Protein AF-A0A914ERX1-F1 (afdb_monomer)

Radius of gyration: 14.88 Å; Cα contacts (8 Å, |Δi|>4): 56; chains: 1; bounding box: 30×28×40 Å

Solvent-accessible surface area (backbone atoms only — not comparable to full-atom values): 5760 Å² total; per-residue (Å²): 116,72,66,44,53,76,71,46,67,66,74,53,52,76,68,54,50,49,52,51,52,51,50,51,51,49,51,51,43,57,58,29,59,94,42,75,27,69,86,31,89,56,88,49,72,65,50,55,54,50,44,61,60,49,44,61,55,67,69,47,97,65,93,46,70,69,38,51,50,42,63,73,78,32,56,67,52,51,54,36,47,53,51,53,39,53,73,77,38,66,84,60,78,78,80,131

Organism: NCBI:txid290746

InterPro domains:
  IPR033468 Metaxin, glutathione S-transferase domain [PF17171] (22-84)
  IPR036282 Glutathione S-transferase, C-terminal domain superfamily [SSF47616] (13-86)
  IPR050931 Mitochondrial Protein Transport Metaxin [PTHR12289] (4-91)

Structure (mmCIF, N/CA/C/O backbone):
data_AF-A0A914ERX1-F1
#
_entry.id   AF-A0A914ERX1-F1
#
loop_
_atom_site.group_PDB
_atom_site.id
_atom_site.type_symbol
_atom_site.label_atom_id
_atom_site.label_alt_id
_atom_site.label_comp_id
_atom_site.label_asym_id
_atom_site.label_entity_id
_atom_site.label_seq_id
_atom_site.pdbx_PDB_ins_code
_atom_site.Cartn_x
_atom_site.Cartn_y
_atom_site.Cartn_z
_atom_site.occupancy
_atom_site.B_iso_or_equiv
_atom_site.auth_seq_id
_atom_site.auth_comp_id
_atom_site.auth_asym_id
_atom_site.auth_atom_id
_atom_site.pdbx_PDB_model_num
ATOM 1 N N . MET A 1 1 ? 4.327 -8.888 -25.783 1.00 51.53 1 MET A N 1
ATOM 2 C CA . MET A 1 1 ? 5.510 -8.007 -25.914 1.00 51.53 1 MET A CA 1
ATOM 3 C C . MET A 1 1 ? 5.215 -6.686 -26.630 1.00 51.53 1 MET A C 1
ATOM 5 O O . MET A 1 1 ? 5.650 -5.665 -26.125 1.00 51.53 1 MET A O 1
ATOM 9 N N . ALA A 1 2 ? 4.434 -6.647 -27.720 1.00 58.19 2 ALA A N 1
ATOM 10 C CA . ALA A 1 2 ? 4.134 -5.392 -28.439 1.00 58.19 2 ALA A CA 1
ATOM 11 C C . ALA A 1 2 ? 3.371 -4.324 -27.616 1.00 58.19 2 ALA A C 1
ATOM 13 O O . ALA A 1 2 ? 3.614 -3.134 -27.780 1.00 58.19 2 ALA A O 1
ATOM 14 N N . ARG A 1 3 ? 2.496 -4.744 -26.692 1.00 58.50 3 ARG A N 1
ATOM 15 C CA . ARG A 1 3 ? 1.631 -3.847 -25.902 1.00 58.50 3 ARG A CA 1
ATOM 16 C C . ARG A 1 3 ? 2.402 -2.984 -24.884 1.00 58.50 3 ARG A C 1
ATOM 18 O O . ARG A 1 3 ? 2.215 -1.777 -24.824 1.00 58.50 3 ARG A O 1
ATOM 25 N N . PHE A 1 4 ? 3.374 -3.582 -24.194 1.00 55.44 4 PHE A N 1
ATOM 26 C CA . PHE A 1 4 ? 4.252 -2.874 -23.251 1.00 55.44 4 PHE A CA 1
ATOM 27 C C . PHE A 1 4 ? 5.216 -1.887 -23.935 1.00 55.44 4 PHE A C 1
ATOM 29 O O . PHE A 1 4 ? 5.660 -0.921 -23.321 1.00 55.44 4 PHE A O 1
ATOM 36 N N . TRP A 1 5 ? 5.542 -2.112 -25.213 1.00 58.25 5 TRP A N 1
ATOM 37 C CA . TRP A 1 5 ? 6.354 -1.191 -26.019 1.00 58.25 5 TRP A CA 1
ATOM 38 C C . TRP A 1 5 ? 5.566 0.039 -26.480 1.00 58.25 5 TRP A C 1
ATOM 40 O O . TRP A 1 5 ? 6.115 1.145 -26.486 1.00 58.25 5 TRP A O 1
ATOM 50 N N . SER A 1 6 ? 4.287 -0.133 -26.838 1.00 65.12 6 SER A N 1
ATOM 51 C CA . SER A 1 6 ? 3.397 0.987 -27.173 1.00 65.12 6 SER A CA 1
ATOM 52 C C . SER A 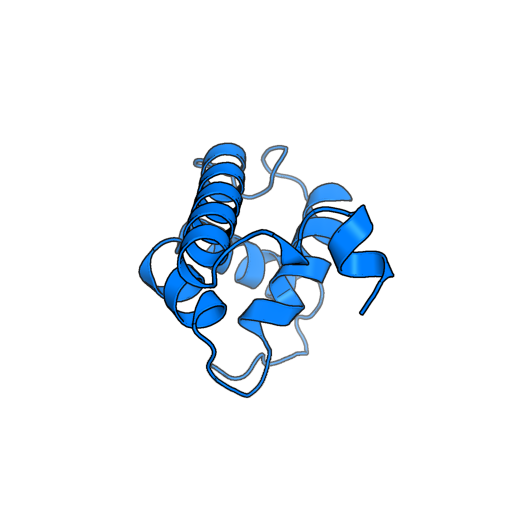1 6 ? 3.043 1.838 -25.954 1.00 65.12 6 SER A C 1
ATOM 54 O O . SER A 1 6 ? 2.938 3.051 -26.080 1.00 65.12 6 SER A O 1
ATOM 56 N N . GLU A 1 7 ? 2.921 1.217 -24.779 1.00 64.06 7 GLU A N 1
ATOM 57 C CA . GLU A 1 7 ? 2.624 1.894 -23.506 1.00 64.06 7 GLU A CA 1
ATOM 58 C C . GLU A 1 7 ? 3.865 2.550 -22.868 1.00 64.06 7 GLU A C 1
ATOM 60 O O . GLU A 1 7 ? 3.753 3.265 -21.879 1.00 64.06 7 GLU A O 1
ATOM 65 N N . GLY A 1 8 ? 5.060 2.345 -23.435 1.00 65.25 8 GLY A N 1
ATOM 66 C CA . GLY A 1 8 ? 6.309 2.954 -22.967 1.00 65.25 8 GLY A CA 1
ATOM 67 C C . GLY A 1 8 ? 6.984 2.219 -21.805 1.00 65.25 8 GLY A C 1
ATOM 68 O O . GLY A 1 8 ? 8.183 2.387 -21.610 1.00 65.25 8 GLY A O 1
ATOM 69 N N . SER A 1 9 ? 6.283 1.325 -21.105 1.00 61.66 9 SER A N 1
ATOM 70 C CA . SER A 1 9 ? 6.813 0.570 -19.960 1.00 61.66 9 SER A CA 1
ATOM 71 C C . SER A 1 9 ? 8.017 -0.313 -20.311 1.00 61.66 9 SER A C 1
ATOM 73 O O . SER A 1 9 ? 8.898 -0.505 -19.483 1.00 61.66 9 SER A O 1
ATOM 75 N N . ALA A 1 10 ? 8.094 -0.820 -21.546 1.00 61.50 10 ALA A N 1
ATOM 76 C CA . ALA A 1 10 ? 9.239 -1.606 -22.017 1.00 61.50 10 ALA A CA 1
ATOM 77 C C . ALA A 1 10 ? 10.451 -0.758 -22.459 1.00 61.50 10 ALA A C 1
ATOM 79 O O . ALA A 1 10 ? 11.464 -1.326 -22.862 1.00 61.50 10 ALA A O 1
ATOM 80 N N . ARG A 1 11 ? 10.354 0.582 -22.425 1.00 71.12 11 ARG A N 1
ATOM 81 C CA . ARG A 1 11 ? 11.458 1.496 -22.774 1.00 71.12 11 ARG A CA 1
ATOM 82 C C . ARG A 1 11 ? 12.368 1.811 -21.589 1.00 71.12 11 ARG A C 1
ATOM 84 O O . ARG A 1 11 ? 13.451 2.339 -21.805 1.00 71.12 11 ARG A O 1
ATOM 91 N N . HIS A 1 12 ? 11.924 1.504 -20.374 1.00 72.25 12 HIS A N 1
ATOM 92 C CA . HIS A 1 12 ? 12.662 1.794 -19.154 1.00 72.25 12 HIS A CA 1
ATOM 93 C C . HIS A 1 12 ? 13.551 0.618 -18.758 1.00 72.25 12 HIS A C 1
ATOM 95 O O . HIS A 1 12 ? 13.134 -0.543 -18.759 1.00 72.25 12 HIS A O 1
ATOM 101 N N . SER A 1 13 ? 14.788 0.935 -18.395 1.00 80.38 13 SER A N 1
ATOM 102 C CA . SER A 1 13 ? 15.693 0.006 -17.735 1.00 80.38 13 SER A CA 1
ATOM 103 C C . SER A 1 13 ? 15.155 -0.390 -16.356 1.00 80.38 13 SER A C 1
ATOM 105 O O . SER A 1 13 ? 14.359 0.315 -15.734 1.00 80.38 13 SER A O 1
ATOM 107 N N . ILE A 1 14 ? 15.635 -1.518 -15.829 1.00 79.00 14 ILE A N 1
ATOM 108 C CA . ILE A 1 14 ? 15.261 -1.987 -14.487 1.00 79.00 14 ILE A CA 1
ATOM 109 C C . ILE A 1 14 ? 15.579 -0.928 -13.414 1.00 79.00 14 ILE A C 1
ATOM 111 O O . ILE A 1 14 ? 14.854 -0.828 -12.432 1.00 79.00 14 ILE A O 1
ATOM 115 N N . GLN A 1 15 ? 16.632 -0.123 -13.589 1.00 81.25 15 GLN A N 1
ATOM 116 C CA . GLN A 1 15 ? 16.965 0.957 -12.654 1.00 81.25 15 GLN A CA 1
ATOM 117 C C . GLN A 1 15 ? 15.959 2.112 -12.712 1.00 81.25 15 GLN A C 1
ATOM 119 O O . GLN A 1 15 ? 15.499 2.552 -11.663 1.00 81.25 15 GLN A O 1
ATOM 124 N N . GLU A 1 16 ? 15.551 2.545 -13.905 1.00 83.25 16 GLU A N 1
ATOM 125 C CA . GLU A 1 16 ? 14.528 3.591 -14.055 1.00 83.25 16 GLU A CA 1
ATOM 126 C C . GLU A 1 16 ? 13.180 3.144 -13.485 1.00 83.25 16 GLU A C 1
ATOM 128 O O . GLU A 1 16 ? 12.514 3.911 -12.796 1.00 83.25 16 GLU A O 1
ATOM 133 N N . LEU A 1 17 ? 12.797 1.878 -13.690 1.00 82.50 17 LEU A N 1
ATOM 134 C CA . LEU A 1 17 ? 11.578 1.327 -13.092 1.00 82.50 17 LEU A CA 1
ATOM 135 C C . LEU A 1 17 ? 11.610 1.376 -11.557 1.00 82.50 17 LEU A C 1
ATOM 137 O O . LEU A 1 17 ? 10.582 1.636 -10.934 1.00 82.50 17 LEU A O 1
ATOM 141 N N . LYS A 1 18 ? 12.781 1.181 -10.935 1.00 82.69 18 LYS A N 1
ATOM 142 C CA . LYS A 1 18 ? 12.938 1.324 -9.477 1.00 82.69 18 LYS A CA 1
ATOM 143 C C . LYS A 1 18 ? 12.784 2.768 -9.024 1.00 82.69 18 LYS A C 1
ATOM 145 O O . LYS A 1 18 ? 12.187 3.010 -7.981 1.00 82.69 18 LYS A O 1
ATOM 150 N N . GLU A 1 19 ? 13.332 3.723 -9.767 1.00 87.00 19 GLU A N 1
ATOM 151 C CA . GLU A 1 19 ? 13.181 5.142 -9.438 1.00 87.00 19 GLU A CA 1
ATOM 152 C C . GLU A 1 19 ? 11.732 5.602 -9.579 1.00 87.00 19 GLU A C 1
ATOM 154 O O . GLU A 1 19 ? 11.234 6.307 -8.703 1.00 87.00 19 GLU A O 1
ATOM 159 N N . ILE A 1 20 ? 11.036 5.145 -10.622 1.00 88.44 20 ILE A N 1
ATOM 160 C CA . ILE A 1 20 ? 9.601 5.385 -10.800 1.00 88.44 20 ILE A CA 1
ATOM 161 C C . ILE A 1 20 ? 8.831 4.816 -9.603 1.00 88.44 20 ILE A C 1
ATOM 163 O O . ILE A 1 20 ? 8.106 5.555 -8.943 1.00 88.44 20 ILE A O 1
ATOM 167 N N . LEU A 1 21 ? 9.081 3.554 -9.240 1.00 87.31 21 LEU A N 1
ATOM 168 C CA . LEU A 1 21 ? 8.447 2.917 -8.084 1.00 87.31 21 LEU A CA 1
ATOM 169 C C . LEU A 1 21 ? 8.701 3.686 -6.777 1.00 87.31 21 LEU A C 1
ATOM 171 O O . LEU A 1 21 ? 7.779 3.919 -5.995 1.00 87.31 21 LEU A O 1
ATOM 175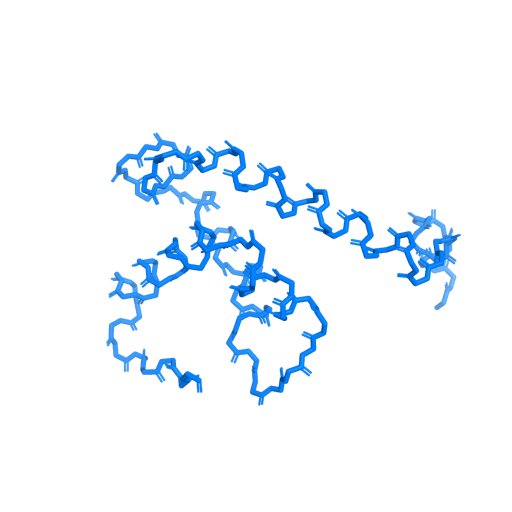 N N . ARG A 1 22 ? 9.950 4.102 -6.527 1.00 89.25 22 ARG A N 1
ATOM 176 C CA . ARG A 1 22 ? 10.296 4.905 -5.344 1.00 89.25 22 ARG A CA 1
ATOM 177 C C . ARG A 1 22 ? 9.582 6.250 -5.347 1.00 89.25 22 ARG A C 1
ATOM 179 O O . ARG A 1 22 ? 9.120 6.688 -4.295 1.00 89.25 22 ARG A O 1
ATOM 186 N N . ASN A 1 23 ? 9.482 6.903 -6.501 1.00 90.88 23 ASN A N 1
ATOM 187 C CA . ASN A 1 23 ? 8.763 8.165 -6.634 1.00 90.88 23 ASN A CA 1
ATOM 188 C C . ASN A 1 23 ? 7.265 7.991 -6.364 1.00 90.88 23 ASN A C 1
ATOM 190 O O . ASN A 1 23 ? 6.693 8.818 -5.654 1.00 90.88 23 ASN A O 1
ATOM 194 N N . ASP A 1 24 ? 6.656 6.904 -6.836 1.00 90.19 24 ASP A N 1
ATOM 195 C CA . ASP A 1 24 ? 5.252 6.587 -6.565 1.00 90.19 24 ASP A CA 1
ATOM 196 C C . ASP A 1 24 ? 5.014 6.350 -5.069 1.00 90.19 24 ASP A C 1
ATOM 198 O O . ASP A 1 24 ? 4.118 6.948 -4.469 1.00 90.19 24 ASP A O 1
ATOM 202 N N . PHE A 1 25 ? 5.861 5.548 -4.418 1.00 90.19 25 PHE A N 1
ATOM 203 C CA . PHE A 1 25 ? 5.780 5.339 -2.971 1.00 90.19 25 PHE A CA 1
ATOM 204 C C . PHE A 1 25 ? 5.997 6.632 -2.191 1.00 90.19 25 PHE A C 1
ATOM 206 O O . PHE A 1 25 ? 5.256 6.920 -1.251 1.00 90.19 25 PHE A O 1
ATOM 213 N N . LYS A 1 26 ? 6.941 7.473 -2.615 1.00 91.44 26 LYS A N 1
ATOM 214 C CA . LYS A 1 26 ? 7.152 8.789 -2.014 1.00 91.44 26 LYS A CA 1
ATOM 215 C C . LYS A 1 26 ? 5.937 9.697 -2.186 1.00 91.44 26 LYS A C 1
ATOM 217 O O . LYS A 1 26 ? 5.572 10.389 -1.235 1.00 91.44 26 LYS A O 1
ATOM 222 N N . ALA A 1 27 ? 5.286 9.688 -3.346 1.00 91.56 27 ALA A N 1
ATOM 223 C CA . ALA A 1 27 ? 4.061 10.447 -3.577 1.00 91.56 27 ALA A CA 1
ATOM 224 C C . ALA A 1 27 ? 2.934 9.970 -2.650 1.00 91.56 27 ALA A C 1
ATOM 226 O O . ALA A 1 27 ? 2.307 10.790 -1.982 1.00 91.56 27 ALA A O 1
ATOM 227 N N . ILE A 1 28 ? 2.740 8.656 -2.519 1.00 89.25 28 ILE A N 1
AT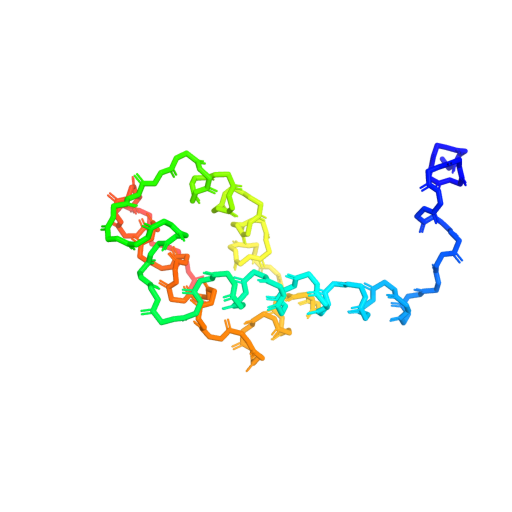OM 228 C CA . ILE A 1 28 ? 1.738 8.071 -1.615 1.00 89.25 28 ILE A CA 1
ATOM 229 C C . ILE A 1 28 ? 2.039 8.437 -0.160 1.00 89.25 28 ILE A C 1
ATOM 231 O O . ILE A 1 28 ? 1.157 8.911 0.554 1.00 89.25 28 ILE A O 1
ATOM 235 N N . ALA A 1 29 ? 3.291 8.291 0.274 1.00 89.31 29 ALA A N 1
ATOM 236 C CA . ALA A 1 29 ? 3.716 8.689 1.611 1.00 89.31 29 ALA A CA 1
ATOM 237 C C . ALA A 1 29 ? 3.511 10.194 1.859 1.00 89.31 29 ALA A C 1
ATOM 239 O O . ALA A 1 29 ? 3.125 10.581 2.958 1.00 89.31 29 ALA A O 1
ATOM 240 N N . THR A 1 30 ? 3.704 11.037 0.840 1.00 90.06 30 THR A N 1
ATOM 241 C CA . THR A 1 30 ? 3.448 12.486 0.914 1.00 90.06 30 THR A CA 1
ATOM 242 C C . THR A 1 30 ? 1.955 12.790 1.045 1.00 90.06 30 THR A C 1
ATOM 244 O O . THR A 1 30 ? 1.576 13.650 1.838 1.00 90.06 30 THR A O 1
ATOM 247 N N . ILE A 1 31 ? 1.101 12.071 0.309 1.00 88.81 31 ILE A N 1
ATOM 248 C CA . ILE A 1 31 ? -0.361 12.213 0.375 1.00 88.81 31 ILE A CA 1
ATOM 249 C C . ILE A 1 31 ? -0.885 11.799 1.754 1.00 88.81 31 ILE A C 1
ATOM 251 O O . ILE A 1 31 ? -1.701 12.515 2.340 1.00 88.81 31 ILE A O 1
ATOM 255 N N . LEU A 1 32 ? -0.402 10.668 2.283 1.00 87.00 32 LEU A N 1
ATOM 256 C CA . LEU A 1 32 ? -0.725 10.227 3.640 1.00 87.00 32 LEU A CA 1
ATOM 257 C C . LEU A 1 32 ? -0.197 11.229 4.670 1.00 87.00 32 LEU A C 1
ATOM 259 O O . LEU A 1 32 ? -0.918 11.601 5.592 1.00 87.00 32 LEU A O 1
ATOM 263 N N . GLY A 1 33 ? 1.042 11.694 4.510 1.00 85.00 33 GLY A N 1
ATOM 264 C CA . GLY A 1 33 ? 1.687 12.621 5.433 1.00 85.00 33 GLY A CA 1
ATOM 265 C C . GLY A 1 33 ? 1.592 12.121 6.876 1.00 85.00 33 GLY A C 1
ATOM 266 O O . GLY A 1 33 ? 2.027 11.016 7.191 1.00 85.00 33 GLY A O 1
ATOM 267 N N . ASN A 1 34 ? 0.983 12.932 7.745 1.00 80.00 34 ASN A N 1
ATOM 268 C CA . ASN A 1 34 ? 0.721 12.585 9.147 1.00 80.00 34 ASN A CA 1
ATOM 269 C C . ASN A 1 34 ? -0.727 12.114 9.408 1.00 80.00 34 ASN A C 1
ATOM 271 O O . ASN A 1 34 ? -1.179 12.087 10.550 1.00 80.00 34 ASN A O 1
ATOM 275 N N . LYS A 1 35 ? -1.493 11.813 8.354 1.00 84.31 35 LYS A N 1
ATOM 276 C CA . LYS A 1 35 ? -2.892 11.383 8.452 1.00 84.31 35 LYS A CA 1
ATOM 277 C C . LYS A 1 35 ? -2.984 9.866 8.599 1.00 84.31 35 LYS A C 1
ATOM 279 O O . LYS A 1 35 ? -2.102 9.111 8.186 1.00 84.31 35 LYS A O 1
ATOM 284 N N . ASN A 1 36 ? -4.098 9.409 9.164 1.00 80.19 36 ASN A N 1
ATOM 285 C CA . ASN A 1 36 ? -4.378 7.981 9.299 1.00 80.19 36 ASN A CA 1
ATOM 286 C C . ASN A 1 36 ? -4.812 7.350 7.960 1.00 80.19 36 ASN A C 1
ATOM 288 O O . ASN A 1 36 ? -4.387 6.233 7.632 1.00 80.19 36 ASN A O 1
ATOM 292 N N . PHE A 1 37 ? -5.589 8.106 7.181 1.00 84.38 37 PHE A N 1
ATOM 293 C CA . PHE A 1 37 ? -6.127 7.778 5.859 1.00 84.38 37 PHE A CA 1
ATOM 294 C C . PHE A 1 37 ? -5.899 8.945 4.886 1.00 84.38 37 PHE A C 1
ATOM 296 O O . PHE A 1 37 ? -5.621 10.071 5.310 1.00 84.38 37 PHE A O 1
ATOM 303 N N . ILE A 1 38 ? -6.040 8.705 3.582 1.00 83.88 38 ILE A N 1
ATOM 304 C CA . ILE A 1 38 ? -5.744 9.679 2.516 1.00 83.88 38 ILE A CA 1
ATOM 305 C C . ILE A 1 38 ? -6.475 11.017 2.735 1.00 83.88 38 ILE A C 1
ATOM 307 O O . ILE A 1 38 ? -5.879 12.094 2.628 1.00 83.88 38 ILE A O 1
ATOM 311 N N . PHE A 1 39 ? -7.754 10.965 3.116 1.00 84.38 39 PHE A N 1
ATOM 312 C CA . PHE A 1 39 ? -8.578 12.156 3.359 1.00 84.38 39 PHE A CA 1
ATOM 313 C C . PHE A 1 39 ? -8.706 12.553 4.839 1.00 84.38 39 PHE A C 1
ATOM 315 O O . PHE A 1 39 ? -9.486 13.446 5.160 1.00 84.38 39 PHE A O 1
ATOM 322 N N . GLY A 1 40 ? -7.916 11.963 5.742 1.00 82.00 40 GLY A N 1
ATOM 323 C CA . GLY A 1 40 ? -7.909 12.316 7.166 1.00 82.00 40 GLY A CA 1
ATOM 324 C C . GLY A 1 40 ? -8.189 11.122 8.070 1.00 82.00 40 GLY A C 1
ATOM 325 O O . GLY A 1 40 ? -7.384 10.195 8.128 1.00 82.00 40 GLY A O 1
ATOM 326 N N . ASP A 1 41 ? -9.304 11.170 8.803 1.00 80.44 41 ASP A N 1
ATOM 327 C CA . ASP A 1 41 ? -9.603 10.221 9.888 1.00 80.44 41 ASP A CA 1
ATOM 328 C C . ASP A 1 41 ? -10.601 9.117 9.527 1.00 80.44 41 ASP A C 1
ATOM 330 O O . ASP A 1 41 ? -10.753 8.159 10.283 1.00 80.44 41 ASP A O 1
ATOM 334 N N . LYS A 1 42 ? -11.269 9.211 8.374 1.00 84.31 42 LYS A N 1
ATOM 335 C CA . LYS A 1 42 ? -12.189 8.175 7.892 1.00 84.31 42 LYS A CA 1
ATOM 336 C C . LYS A 1 42 ? -11.614 7.467 6.675 1.00 84.31 42 LYS A C 1
ATOM 338 O O . LYS A 1 42 ? -10.994 8.100 5.825 1.00 84.31 42 LYS A O 1
ATOM 343 N N . VAL A 1 43 ? -11.881 6.166 6.596 1.00 86.06 43 VAL A N 1
ATOM 344 C CA . VAL A 1 43 ? -11.604 5.359 5.406 1.00 86.06 43 VAL A CA 1
ATOM 345 C C . VAL A 1 43 ? -12.489 5.841 4.264 1.00 86.06 43 VAL A C 1
ATOM 347 O O . VAL A 1 43 ? -13.708 5.946 4.423 1.00 86.06 43 VAL A O 1
ATOM 350 N N . HIS A 1 44 ? -11.881 6.078 3.109 1.00 87.19 44 HIS A N 1
ATOM 351 C CA . HIS A 1 44 ? -12.585 6.318 1.858 1.00 87.19 44 HIS A CA 1
ATOM 352 C C . HIS A 1 44 ? -12.256 5.243 0.819 1.00 87.19 44 HIS A C 1
ATOM 354 O O . HIS A 1 44 ? -11.323 4.459 0.966 1.00 87.19 44 HIS A O 1
ATOM 360 N N . GLU A 1 45 ? -13.019 5.219 -0.274 1.00 87.00 45 GLU A N 1
ATOM 361 C CA . GLU A 1 45 ? -12.835 4.269 -1.381 1.00 87.00 45 GLU A CA 1
ATOM 362 C C . GLU A 1 45 ? -11.412 4.296 -1.968 1.00 87.00 45 GLU A C 1
ATOM 364 O O . GLU A 1 45 ? -10.882 3.273 -2.411 1.00 87.00 45 GLU A O 1
ATOM 369 N N . VAL A 1 46 ? -10.753 5.455 -1.909 1.00 88.50 46 VAL A N 1
ATOM 370 C CA . VAL A 1 46 ? -9.363 5.610 -2.349 1.00 88.50 46 VAL A CA 1
ATOM 371 C C . VAL A 1 46 ? -8.404 4.824 -1.450 1.00 88.50 46 VAL A C 1
ATOM 373 O O . VAL A 1 46 ? -7.480 4.200 -1.965 1.00 88.50 46 VAL A O 1
ATOM 376 N N . ASP A 1 47 ? -8.646 4.770 -0.136 1.00 87.56 47 ASP A N 1
ATOM 377 C CA . ASP A 1 47 ? -7.858 3.946 0.789 1.00 87.56 47 ASP A CA 1
ATOM 378 C C . ASP A 1 47 ? -8.057 2.451 0.497 1.00 87.56 47 ASP A C 1
ATOM 380 O O . ASP A 1 47 ? -7.097 1.685 0.514 1.00 87.56 47 ASP A O 1
ATOM 384 N N . CYS A 1 48 ? -9.277 2.028 0.143 1.00 88.19 48 CYS A N 1
ATOM 385 C CA . CYS A 1 48 ? -9.543 0.650 -0.285 1.00 88.19 48 CYS A CA 1
ATOM 386 C C . CYS A 1 48 ? -8.800 0.299 -1.584 1.00 88.19 48 CYS A C 1
ATOM 388 O O . CYS A 1 48 ? -8.208 -0.775 -1.695 1.00 88.19 48 CYS A O 1
ATOM 390 N N . SER A 1 49 ? -8.797 1.214 -2.556 1.00 90.19 49 SER A N 1
ATOM 391 C CA . SER A 1 49 ? -8.087 1.038 -3.829 1.00 90.19 49 SER A CA 1
ATOM 392 C C . SER A 1 49 ? -6.572 0.987 -3.634 1.00 90.19 49 SER A C 1
ATOM 394 O O . SER A 1 49 ? -5.893 0.156 -4.244 1.00 90.19 49 SER A O 1
ATOM 396 N N . LEU A 1 50 ? -6.037 1.843 -2.756 1.00 89.25 50 LEU A N 1
ATOM 397 C CA . LEU A 1 50 ? -4.628 1.826 -2.375 1.00 89.25 50 LEU A CA 1
ATOM 398 C C . LEU A 1 50 ? -4.275 0.513 -1.670 1.00 89.25 50 LEU A C 1
ATOM 400 O O . LEU A 1 50 ? -3.289 -0.123 -2.039 1.00 89.25 50 LEU A O 1
ATOM 404 N N . PHE A 1 51 ? -5.102 0.074 -0.718 1.00 88.94 51 PHE A N 1
ATOM 405 C CA . PHE A 1 51 ? -4.921 -1.197 -0.023 1.00 88.94 51 PHE A CA 1
ATOM 406 C C . PHE A 1 51 ? -4.912 -2.376 -0.998 1.00 88.94 51 PHE A C 1
ATOM 408 O O . PHE A 1 51 ? -4.026 -3.216 -0.911 1.00 88.94 51 PHE A O 1
ATOM 415 N N . GLY A 1 52 ? -5.821 -2.426 -1.976 1.00 88.19 52 GLY A N 1
ATOM 416 C CA . GLY A 1 52 ? -5.848 -3.500 -2.975 1.00 88.19 52 GLY A CA 1
ATOM 417 C C . GLY A 1 52 ? -4.546 -3.615 -3.779 1.00 88.19 52 GLY A C 1
ATOM 418 O O . GLY A 1 52 ? -3.996 -4.709 -3.929 1.00 88.19 52 GLY A O 1
ATOM 419 N N . HIS A 1 53 ? -4.002 -2.485 -4.238 1.00 87.50 53 HIS A N 1
ATOM 420 C CA . HIS A 1 53 ? -2.720 -2.472 -4.951 1.00 87.50 53 HIS A CA 1
ATOM 421 C C . HIS A 1 53 ? -1.552 -2.842 -4.027 1.00 87.50 53 HIS A C 1
ATOM 423 O O . HIS A 1 53 ? -0.728 -3.691 -4.364 1.00 87.50 53 HIS A O 1
ATOM 429 N N . MET A 1 54 ? -1.500 -2.250 -2.835 1.00 88.25 54 MET A N 1
ATOM 430 C CA . MET A 1 54 ? -0.403 -2.430 -1.881 1.00 88.25 54 MET A CA 1
ATOM 431 C C . MET A 1 54 ? -0.391 -3.797 -1.194 1.00 88.25 54 MET A C 1
ATOM 433 O O . MET A 1 54 ? 0.673 -4.289 -0.806 1.00 88.25 54 MET A O 1
ATOM 437 N N . ALA A 1 55 ? -1.551 -4.441 -1.077 1.00 86.12 55 ALA A N 1
ATOM 438 C CA . ALA A 1 55 ? -1.691 -5.789 -0.544 1.00 86.12 55 ALA A CA 1
ATOM 439 C C . ALA A 1 55 ? -0.895 -6.792 -1.379 1.00 86.12 55 ALA A C 1
ATOM 441 O O . ALA A 1 55 ? -0.252 -7.681 -0.820 1.00 86.12 55 ALA A O 1
ATOM 442 N N . SER A 1 56 ? -0.863 -6.589 -2.701 1.00 82.06 56 SER A N 1
ATOM 443 C CA . SER A 1 56 ? -0.057 -7.405 -3.604 1.00 82.06 56 SER A CA 1
ATOM 444 C C . SER A 1 56 ? 1.429 -7.288 -3.272 1.00 82.06 56 SER A C 1
ATOM 446 O O . SER A 1 56 ? 2.111 -8.294 -3.230 1.00 82.06 56 SER A O 1
ATOM 448 N N . PHE A 1 57 ? 1.951 -6.109 -2.935 1.00 83.25 57 PHE A N 1
ATOM 449 C CA . PHE A 1 57 ? 3.373 -5.971 -2.591 1.00 83.25 57 PHE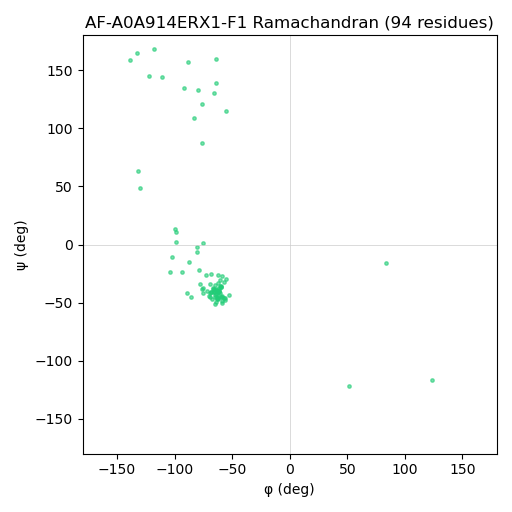 A CA 1
ATOM 450 C C . PHE A 1 57 ? 3.701 -6.458 -1.171 1.00 83.25 57 PHE A C 1
ATOM 452 O O . PHE A 1 57 ? 4.780 -6.993 -0.927 1.00 83.25 57 PHE A O 1
ATOM 459 N N . THR A 1 58 ? 2.776 -6.291 -0.226 1.00 82.75 58 THR A N 1
ATOM 460 C CA . THR A 1 58 ? 3.053 -6.503 1.203 1.00 82.75 58 THR A CA 1
ATOM 461 C C . THR A 1 58 ? 2.805 -7.946 1.644 1.00 82.75 58 THR A C 1
ATOM 463 O O . THR A 1 58 ? 3.610 -8.502 2.388 1.00 82.75 58 THR A O 1
ATOM 466 N N . TYR A 1 59 ? 1.721 -8.572 1.180 1.00 80.88 59 TYR A N 1
ATOM 467 C CA . TYR A 1 59 ? 1.257 -9.868 1.695 1.00 80.88 59 TYR A CA 1
ATOM 468 C C . TYR A 1 59 ? 1.673 -11.073 0.846 1.00 80.88 59 TYR A C 1
ATOM 470 O O . TYR A 1 59 ? 1.325 -12.207 1.178 1.00 80.88 59 TYR A O 1
ATOM 478 N N . LEU A 1 60 ? 2.434 -10.863 -0.232 1.00 83.19 60 LEU A N 1
ATOM 479 C CA . LEU A 1 60 ? 3.014 -11.973 -0.985 1.00 83.19 60 LEU A CA 1
ATOM 480 C C . LEU A 1 60 ? 4.024 -12.754 -0.117 1.00 83.19 60 LEU A C 1
ATOM 482 O O . LEU A 1 60 ? 4.838 -12.145 0.592 1.00 83.19 60 LEU A O 1
ATOM 486 N N . PRO A 1 61 ? 4.019 -14.102 -0.204 1.00 79.38 61 PRO A N 1
ATOM 487 C CA . PRO A 1 61 ? 4.829 -14.979 0.645 1.00 79.38 61 PRO A CA 1
ATOM 488 C C . PRO A 1 61 ? 6.318 -15.010 0.268 1.00 79.38 61 PRO A C 1
ATOM 490 O O . PRO A 1 61 ? 7.081 -15.752 0.879 1.00 79.38 61 PRO A O 1
ATOM 493 N N . TYR A 1 62 ? 6.735 -14.242 -0.738 1.00 81.31 62 TYR A N 1
ATOM 494 C CA . TYR A 1 62 ? 8.123 -14.134 -1.171 1.00 81.31 62 TYR A CA 1
ATOM 495 C C . TYR A 1 62 ? 8.599 -12.687 -1.110 1.00 81.31 62 TYR A C 1
ATOM 497 O O . TYR A 1 62 ? 7.851 -11.741 -1.391 1.00 81.31 62 TYR A O 1
ATOM 505 N N . ASP A 1 63 ? 9.871 -12.526 -0.766 1.00 79.06 63 ASP A N 1
ATOM 506 C CA . ASP A 1 63 ? 10.509 -11.224 -0.771 1.00 79.06 63 ASP A CA 1
ATOM 507 C C . ASP A 1 63 ? 10.915 -10.841 -2.187 1.00 79.06 63 ASP A C 1
ATOM 509 O O . ASP A 1 63 ? 11.468 -11.621 -2.962 1.00 79.06 63 ASP A O 1
ATOM 513 N N . HIS A 1 64 ? 10.578 -9.611 -2.529 1.00 82.88 64 HIS A N 1
ATOM 514 C CA . HIS A 1 64 ? 10.928 -8.982 -3.782 1.00 82.88 64 HIS A CA 1
ATOM 515 C C . HIS A 1 64 ? 11.327 -7.544 -3.482 1.00 82.88 64 HIS A C 1
ATOM 517 O O . HIS A 1 64 ? 10.971 -6.980 -2.446 1.00 82.88 64 HIS A O 1
ATOM 523 N N . GLU A 1 65 ? 12.077 -6.941 -4.392 1.00 81.50 65 GLU A N 1
ATOM 524 C CA . GLU A 1 65 ? 12.750 -5.674 -4.117 1.00 81.50 65 GLU A CA 1
ATOM 525 C C . GLU A 1 65 ? 11.781 -4.538 -3.742 1.00 81.50 65 GLU A C 1
ATOM 527 O O . GLU A 1 65 ? 12.058 -3.773 -2.824 1.00 81.50 65 GLU A O 1
ATOM 532 N N . ALA A 1 66 ? 10.596 -4.486 -4.364 1.00 83.00 66 ALA A N 1
ATOM 533 C CA . ALA A 1 66 ? 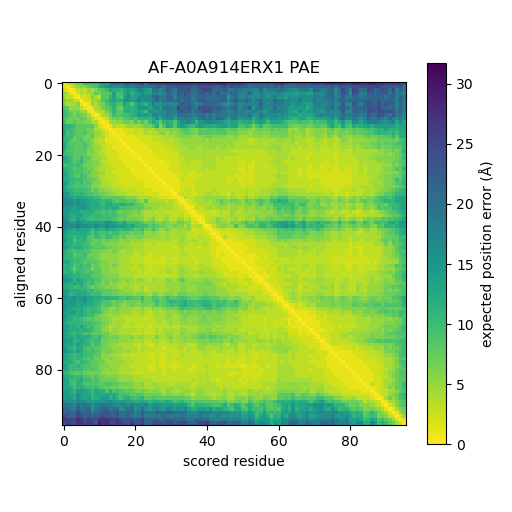9.564 -3.505 -4.018 1.00 83.00 66 ALA A CA 1
ATOM 534 C C . ALA A 1 66 ? 9.079 -3.639 -2.565 1.00 83.00 66 ALA A C 1
ATOM 536 O O . ALA A 1 66 ? 8.877 -2.630 -1.892 1.00 83.00 66 ALA A O 1
ATOM 537 N N . LYS A 1 67 ? 8.938 -4.871 -2.058 1.00 85.44 67 LYS A N 1
ATOM 538 C CA . LYS A 1 67 ? 8.559 -5.146 -0.666 1.00 85.44 67 LYS A CA 1
ATOM 539 C C . LYS A 1 67 ? 9.648 -4.706 0.310 1.00 85.44 67 LYS A C 1
ATOM 541 O O . LYS A 1 67 ? 9.323 -4.163 1.363 1.00 85.44 67 LYS A O 1
ATOM 546 N N . MET A 1 68 ? 10.921 -4.894 -0.045 1.00 85.00 68 MET A N 1
ATOM 547 C CA . MET A 1 68 ? 12.047 -4.417 0.768 1.00 85.00 68 MET A CA 1
ATOM 548 C C . MET A 1 68 ? 12.069 -2.888 0.839 1.00 85.00 68 MET A C 1
ATOM 550 O O . MET A 1 68 ? 12.043 -2.336 1.936 1.00 85.00 68 MET A O 1
ATOM 554 N N . ILE A 1 69 ? 11.996 -2.213 -0.314 1.00 85.62 69 ILE A N 1
ATOM 555 C CA . ILE A 1 69 ? 11.933 -0.745 -0.404 1.00 85.62 69 ILE A CA 1
ATOM 556 C C . ILE A 1 69 ? 10.750 -0.203 0.408 1.00 85.62 69 ILE A C 1
ATOM 558 O O . ILE A 1 69 ? 10.904 0.729 1.191 1.00 85.62 69 ILE A O 1
ATOM 562 N N . LEU A 1 70 ? 9.567 -0.807 0.277 1.00 86.00 70 LEU A N 1
ATOM 563 C CA . LEU A 1 70 ? 8.375 -0.376 1.006 1.00 86.00 70 LEU A CA 1
ATOM 564 C C . LEU A 1 70 ? 8.522 -0.554 2.527 1.00 86.00 70 LEU A C 1
ATOM 566 O O . LEU A 1 70 ? 8.095 0.317 3.286 1.00 86.00 70 LEU A O 1
ATOM 570 N N . ARG A 1 71 ? 9.142 -1.653 2.984 1.00 82.62 71 ARG A N 1
ATOM 571 C CA . ARG A 1 71 ? 9.353 -1.941 4.414 1.00 82.62 71 ARG A CA 1
ATOM 572 C C . ARG A 1 71 ? 10.405 -1.030 5.047 1.00 82.62 71 ARG A C 1
ATOM 574 O O . ARG A 1 71 ? 10.218 -0.631 6.194 1.00 82.62 71 ARG A O 1
ATOM 581 N N . GLU A 1 72 ? 11.492 -0.744 4.334 1.00 84.44 72 GLU A N 1
ATOM 582 C CA . GLU A 1 72 ? 12.634 0.019 4.851 1.00 84.44 72 GLU A CA 1
ATOM 583 C C . GLU A 1 72 ? 12.440 1.532 4.715 1.00 84.44 72 GLU A C 1
ATOM 585 O O . GLU A 1 72 ? 12.687 2.273 5.665 1.00 84.44 72 GLU A O 1
ATOM 590 N N . GLU A 1 73 ? 11.972 1.997 3.555 1.00 86.50 73 GLU A N 1
ATOM 591 C CA . GLU A 1 73 ? 11.939 3.425 3.221 1.00 86.50 73 GLU A CA 1
ATOM 592 C C . GLU A 1 73 ? 10.588 4.089 3.568 1.00 86.50 73 GLU A C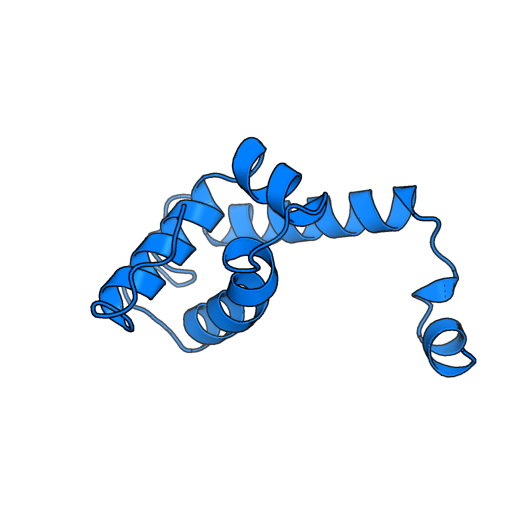 1
ATOM 594 O O . GLU A 1 73 ? 10.540 5.298 3.799 1.00 86.50 73 GLU A O 1
ATOM 599 N N . PHE A 1 74 ? 9.484 3.328 3.648 1.00 88.00 74 PHE A N 1
ATOM 600 C CA . PHE A 1 74 ? 8.123 3.888 3.744 1.00 88.00 74 PHE A CA 1
ATOM 601 C C . PHE A 1 74 ? 7.252 3.275 4.863 1.00 88.00 74 PHE A C 1
ATOM 603 O O . PHE A 1 74 ? 6.170 2.731 4.601 1.00 88.00 74 PHE A O 1
ATOM 610 N N . PRO A 1 75 ? 7.636 3.433 6.146 1.00 85.00 75 PRO A N 1
ATOM 611 C CA . PRO A 1 75 ? 6.878 2.886 7.277 1.00 85.00 75 PRO A CA 1
ATOM 612 C C . PRO A 1 75 ? 5.458 3.463 7.402 1.00 85.00 75 PRO A C 1
ATOM 614 O O . PRO A 1 75 ? 4.558 2.797 7.913 1.00 85.00 75 PRO A O 1
ATOM 617 N N . THR A 1 76 ? 5.216 4.680 6.907 1.00 86.81 76 THR A N 1
ATOM 618 C CA . THR A 1 76 ? 3.889 5.317 6.873 1.00 86.81 76 THR A CA 1
ATOM 619 C C . THR A 1 76 ? 2.882 4.513 6.056 1.00 86.81 76 THR A C 1
ATOM 621 O O . THR A 1 76 ? 1.741 4.344 6.488 1.00 86.81 76 THR A O 1
ATOM 624 N N . ILE A 1 77 ? 3.309 3.979 4.908 1.00 86.88 77 ILE A N 1
ATOM 625 C CA . ILE A 1 77 ? 2.461 3.159 4.036 1.00 86.88 77 ILE A CA 1
ATOM 626 C C . ILE A 1 77 ? 2.176 1.823 4.716 1.00 86.88 77 ILE A C 1
ATOM 628 O O . ILE A 1 77 ? 1.021 1.413 4.793 1.00 86.88 77 ILE A O 1
ATOM 632 N N . LYS A 1 78 ? 3.200 1.184 5.295 1.00 86.38 78 LYS A N 1
ATOM 633 C CA . LYS A 1 78 ? 3.027 -0.060 6.054 1.00 86.38 78 LYS A CA 1
ATOM 634 C C . LYS A 1 78 ? 2.011 0.104 7.188 1.00 86.38 78 LYS A C 1
ATOM 636 O O . LYS A 1 78 ? 1.090 -0.695 7.308 1.00 86.38 78 LYS A O 1
ATOM 641 N N . ASN A 1 79 ? 2.124 1.170 7.977 1.00 86.31 79 ASN A N 1
ATOM 642 C CA . ASN A 1 79 ? 1.191 1.438 9.072 1.00 86.31 79 ASN A CA 1
ATOM 643 C C . ASN A 1 79 ? -0.248 1.629 8.572 1.00 86.31 79 ASN A C 1
ATOM 645 O O . ASN A 1 79 ? -1.194 1.190 9.223 1.00 86.31 79 ASN A O 1
ATOM 649 N N . HIS A 1 80 ? -0.428 2.274 7.417 1.00 88.69 80 HIS A N 1
ATOM 650 C CA . HIS A 1 80 ? -1.737 2.400 6.787 1.00 88.69 80 HIS A CA 1
ATOM 651 C C . HIS A 1 80 ? -2.299 1.038 6.346 1.00 88.69 80 HIS A C 1
ATOM 653 O O . HIS A 1 80 ? -3.457 0.742 6.641 1.00 88.69 80 HIS A O 1
ATOM 659 N N . MET A 1 81 ? -1.470 0.184 5.738 1.00 87.88 81 MET A N 1
ATOM 660 C CA . MET A 1 81 ? -1.838 -1.189 5.377 1.00 87.88 81 MET A CA 1
ATOM 661 C C . MET A 1 81 ? -2.242 -2.015 6.598 1.00 87.88 81 MET A C 1
ATOM 663 O O . MET A 1 81 ? -3.287 -2.658 6.580 1.00 87.88 81 MET A O 1
ATOM 667 N N . ASP A 1 82 ? -1.480 -1.933 7.689 1.00 86.50 82 ASP A N 1
ATOM 668 C CA . ASP A 1 82 ? -1.790 -2.633 8.938 1.00 86.50 82 ASP A CA 1
ATOM 669 C C . ASP A 1 82 ? -3.104 -2.141 9.564 1.00 86.50 82 ASP A C 1
ATOM 671 O O . ASP A 1 82 ? -3.873 -2.943 10.096 1.00 86.50 82 ASP A O 1
ATOM 675 N N . ARG A 1 83 ? -3.399 -0.833 9.495 1.00 87.19 83 ARG A N 1
ATOM 676 C CA . ARG A 1 83 ? -4.682 -0.271 9.959 1.00 87.19 83 ARG A CA 1
ATOM 677 C C . ARG A 1 83 ? -5.856 -0.794 9.134 1.00 87.19 83 ARG A C 1
ATOM 679 O O . ARG A 1 83 ? -6.830 -1.268 9.715 1.00 87.19 83 ARG A O 1
ATOM 686 N N . MET A 1 84 ? -5.752 -0.737 7.806 1.00 87.94 84 MET A N 1
ATOM 687 C CA . MET A 1 84 ? -6.786 -1.233 6.890 1.00 87.94 84 MET A CA 1
ATOM 688 C C . MET A 1 84 ? -6.996 -2.744 7.055 1.00 87.94 84 MET A C 1
ATOM 690 O O . MET A 1 84 ? -8.130 -3.200 7.187 1.00 87.94 84 MET A O 1
ATOM 694 N N . GLY A 1 85 ? -5.907 -3.511 7.151 1.00 84.25 85 GLY A N 1
ATOM 695 C CA . GLY A 1 85 ? -5.939 -4.949 7.401 1.00 84.25 85 GLY A CA 1
ATOM 696 C C . GLY A 1 85 ? -6.645 -5.295 8.711 1.00 84.25 85 GLY A C 1
ATOM 697 O O . GLY A 1 85 ? -7.556 -6.113 8.714 1.00 84.25 85 GLY A O 1
ATOM 698 N N . LYS A 1 86 ? -6.307 -4.620 9.816 1.00 84.38 86 LYS A N 1
ATOM 699 C CA . LYS A 1 86 ? -6.965 -4.846 11.117 1.00 84.38 86 LYS A CA 1
ATOM 700 C C . LYS A 1 86 ? -8.444 -4.467 11.124 1.00 84.38 86 LYS A C 1
ATOM 702 O O . LYS A 1 86 ? -9.220 -5.108 11.825 1.00 84.38 86 LYS A O 1
ATOM 707 N N . MET A 1 87 ? -8.823 -3.419 10.393 1.00 84.12 87 MET A N 1
ATOM 708 C CA . MET A 1 87 ? -10.194 -2.910 10.383 1.00 84.12 87 MET A CA 1
ATOM 709 C C . MET A 1 87 ? -11.144 -3.795 9.572 1.00 84.12 87 MET A C 1
ATOM 711 O O . MET A 1 87 ? -12.267 -4.027 10.011 1.00 84.12 87 MET A O 1
ATOM 715 N N . PHE A 1 88 ? -10.704 -4.275 8.407 1.00 82.62 88 PHE A N 1
ATOM 716 C CA . PHE A 1 88 ? -11.563 -5.016 7.474 1.00 82.62 88 PHE A CA 1
ATOM 717 C C . PHE A 1 88 ? -11.324 -6.525 7.470 1.00 82.62 88 PHE A C 1
ATOM 719 O O . PHE A 1 88 ? -12.230 -7.268 7.114 1.00 82.62 88 PHE A O 1
ATOM 726 N N . PHE A 1 89 ? -10.134 -6.969 7.872 1.00 80.00 89 PHE A N 1
ATOM 727 C CA . PHE A 1 89 ? -9.700 -8.365 7.810 1.00 80.00 89 PHE A CA 1
ATOM 728 C C . PHE A 1 89 ? -9.132 -8.809 9.159 1.00 80.00 89 PHE A C 1
ATOM 730 O O . PHE A 1 89 ? -8.036 -9.362 9.250 1.00 80.00 89 PHE A O 1
ATOM 737 N N . SER A 1 90 ? -9.868 -8.528 10.236 1.00 72.81 90 SER A N 1
ATOM 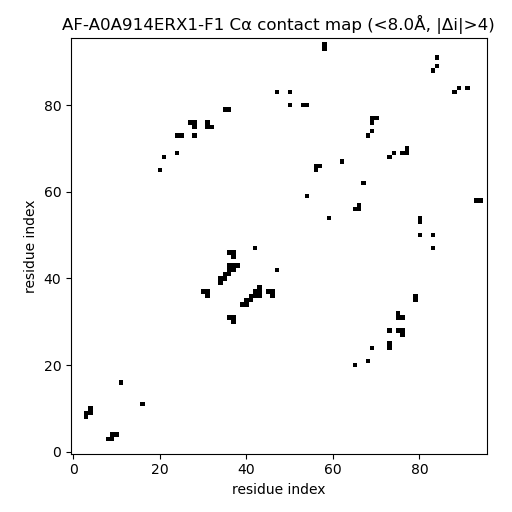738 C CA . SER A 1 90 ? -9.440 -8.822 11.610 1.00 72.81 90 SER A CA 1
ATOM 739 C C . SER A 1 90 ? -9.158 -10.313 11.855 1.00 72.81 90 SER A C 1
ATOM 741 O O . SER A 1 90 ? -8.332 -10.666 12.697 1.00 72.81 90 SER A O 1
ATOM 743 N N . GLU A 1 91 ? -9.810 -11.189 11.088 1.00 72.19 91 GLU A N 1
ATOM 744 C CA . GLU A 1 91 ? -9.611 -12.637 11.096 1.00 72.19 91 GLU A CA 1
ATOM 745 C C . GLU A 1 91 ? -8.362 -13.101 10.330 1.00 72.19 91 GLU A C 1
ATOM 747 O O . GLU A 1 91 ? -7.841 -14.188 10.604 1.00 72.19 91 GLU A O 1
ATOM 752 N N . PHE A 1 92 ? -7.839 -12.294 9.401 1.00 66.00 92 PHE A N 1
ATOM 753 C CA . PHE A 1 92 ? -6.637 -12.634 8.649 1.00 66.00 92 PHE A CA 1
ATOM 754 C C . PHE A 1 92 ? -5.386 -12.272 9.449 1.00 66.00 92 PHE A C 1
ATOM 756 O O . PHE A 1 92 ? -4.990 -11.115 9.581 1.00 66.00 92 PHE A O 1
ATOM 763 N N . LYS A 1 93 ? -4.689 -13.301 9.938 1.00 59.56 93 LYS A N 1
ATOM 764 C CA . LYS A 1 93 ? -3.309 -13.155 10.408 1.00 59.56 93 LYS A CA 1
ATOM 765 C C . LYS A 1 93 ? -2.386 -13.074 9.199 1.00 59.56 93 LYS A C 1
ATOM 767 O O . LYS A 1 93 ? -1.874 -14.093 8.738 1.00 59.56 93 LYS A O 1
ATOM 772 N N . PHE A 1 94 ? -2.189 -11.867 8.681 1.00 60.44 94 PHE A N 1
ATOM 773 C CA . PHE A 1 94 ? -1.119 -11.604 7.726 1.00 60.44 94 PHE A CA 1
ATOM 774 C C . PHE A 1 94 ? 0.208 -12.038 8.366 1.00 60.44 94 PHE A C 1
ATOM 776 O O . PHE A 1 94 ? 0.581 -11.549 9.431 1.00 60.44 94 PHE A O 1
ATOM 783 N N . ARG A 1 95 ? 0.848 -13.058 7.789 1.00 52.84 95 ARG A N 1
ATOM 784 C CA . ARG A 1 95 ? 2.066 -13.667 8.335 1.00 52.84 95 ARG A CA 1
ATOM 785 C C . ARG A 1 95 ? 3.240 -12.721 8.043 1.00 52.84 95 ARG A C 1
ATOM 787 O O . ARG A 1 95 ? 3.436 -12.376 6.880 1.00 52.84 95 ARG A O 1
ATOM 794 N N . GLU A 1 96 ? 3.925 -12.266 9.096 1.00 46.72 96 GLU A N 1
ATOM 795 C CA . GLU A 1 96 ? 5.079 -11.340 9.039 1.00 46.72 96 GLU A CA 1
ATO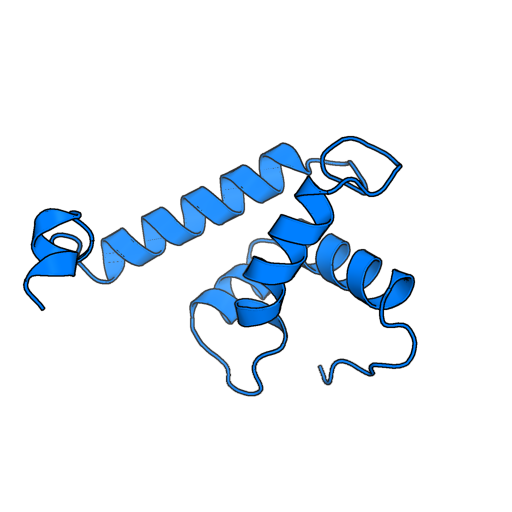M 796 C C . GLU A 1 96 ? 6.300 -11.882 8.288 1.00 46.72 96 GLU A C 1
ATOM 798 O O . GLU A 1 96 ? 6.509 -13.118 8.315 1.00 46.72 96 GLU A O 1
#

Nearest PDB structures (foldseek):
  8bcq-assembly2_B  TM=6.714E-01  e=1.658E+00  Plasmodium berghei ANKA
  8bcq-assembly1_A  TM=6.991E-01  e=2.546E+00  Plasmodium berghei ANKA
  8bhd-assembly1_C  TM=6.953E-01  e=4.418E+00  Plasmodium berghei ANKA
  8bcq-assembly2_C  TM=6.688E-01  e=4.697E+00  Plasmodium berghei ANKA
  8bhd-assembly2_D  TM=6.962E-01  e=7.667E+00  Plasmodium berghei ANKA

Mean predicted aligned error: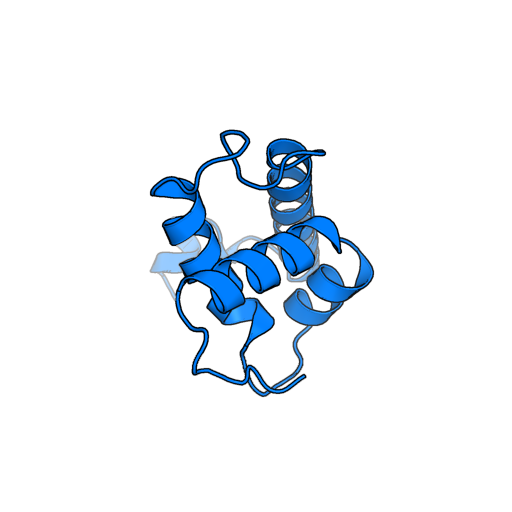 7.32 Å

pLDDT: mean 80.76, std 10.37, range [46.72, 91.56]

Secondary structure (DSSP, 8-state):
-HHHHHSSGGGS-HHHHHHHHHHHHHHHHHHHTT-SBTTBSS--HHHHHHHHHHHHHHS-SS--HHHHHHHHH-HHHHHHHHHHHHHH-TT-----

Foldseek 3Di:
DVVCVVVCVVVDDPVVVVVVLLVVLVVVLVQCPVALENVHDDDDVVLVVLLVVVCVLALDPDDDPSVVCCVPVPVSSVSSNVVVCCVPVVVDPRDD

Sequence (96 aa):
MARFWSEGSARHSIQELKEILRNDFKAIATILGNKNFIFGDKVHEVDCSLFGHMASFTYLPYDHEAKMILREEFPTIKNHMDRMGKMFFSEFKFRE